Protein AF-A0A7U7D237-F1 (afdb_monomer_lite)

Structure (mmCIF, N/CA/C/O backbone):
data_AF-A0A7U7D237-F1
#
_entry.id   AF-A0A7U7D237-F1
#
loop_
_atom_site.group_PDB
_atom_site.id
_atom_site.type_symbol
_atom_site.label_atom_id
_atom_site.label_alt_id
_atom_site.label_comp_id
_atom_site.label_asym_id
_atom_site.label_entity_id
_atom_site.label_seq_id
_atom_site.pdbx_PDB_ins_code
_atom_site.Cartn_x
_atom_site.Cartn_y
_atom_site.Cartn_z
_atom_site.occupancy
_atom_site.B_iso_or_equiv
_atom_site.auth_seq_id
_atom_site.auth_comp_id
_atom_site.auth_asym_id
_atom_site.auth_atom_id
_atom_site.pdbx_PDB_model_num
ATOM 1 N N . MET A 1 1 ? 10.309 4.553 -1.800 1.00 64.81 1 MET A N 1
ATOM 2 C CA . MET A 1 1 ? 9.531 3.598 -0.971 1.00 64.81 1 MET A CA 1
ATOM 3 C C . MET A 1 1 ? 9.791 2.187 -1.479 1.00 64.81 1 MET A C 1
ATOM 5 O O . MET A 1 1 ? 9.778 2.010 -2.689 1.00 64.81 1 MET A O 1
ATOM 9 N N . ASN A 1 2 ? 10.079 1.208 -0.612 1.00 76.06 2 ASN A N 1
ATOM 10 C CA . ASN A 1 2 ? 10.345 -0.163 -1.064 1.00 76.06 2 ASN A CA 1
ATOM 11 C C . ASN A 1 2 ? 9.020 -0.909 -1.303 1.00 76.06 2 ASN A C 1
ATOM 13 O O . ASN A 1 2 ? 8.352 -1.298 -0.351 1.00 76.06 2 ASN A O 1
ATOM 17 N N . PHE A 1 3 ? 8.640 -1.104 -2.569 1.00 83.25 3 PHE A N 1
ATOM 18 C CA . PHE A 1 3 ? 7.454 -1.888 -2.932 1.00 83.25 3 PHE A CA 1
ATOM 19 C C . PHE A 1 3 ? 7.713 -3.400 -2.924 1.00 83.25 3 PHE A C 1
ATOM 21 O O . PHE A 1 3 ? 6.772 -4.167 -3.092 1.00 83.25 3 PHE A O 1
ATOM 28 N N . LYS A 1 4 ? 8.964 -3.849 -2.756 1.00 85.12 4 LYS A N 1
ATOM 29 C CA . LYS A 1 4 ? 9.328 -5.271 -2.721 1.00 85.12 4 LYS A CA 1
ATOM 30 C C . LYS A 1 4 ? 8.869 -5.932 -1.425 1.00 85.12 4 LYS A C 1
ATOM 32 O O . LYS A 1 4 ? 8.282 -7.004 -1.476 1.00 85.12 4 LYS A O 1
ATOM 37 N N . ASP A 1 5 ? 9.069 -5.248 -0.303 1.00 88.62 5 ASP A N 1
ATOM 38 C CA . ASP A 1 5 ? 8.768 -5.748 1.038 1.00 88.62 5 ASP A CA 1
ATOM 39 C C . ASP A 1 5 ? 7.785 -4.787 1.722 1.00 88.62 5 ASP A C 1
ATOM 41 O O . ASP A 1 5 ? 8.173 -3.803 2.353 1.00 88.62 5 ASP A O 1
ATOM 45 N N . ILE A 1 6 ? 6.486 -5.038 1.534 1.00 92.38 6 ILE A N 1
ATOM 46 C CA . ILE A 1 6 ? 5.413 -4.185 2.061 1.00 92.38 6 ILE A CA 1
ATOM 47 C C . ILE A 1 6 ? 5.102 -4.601 3.499 1.00 92.38 6 ILE A C 1
ATOM 49 O O . ILE A 1 6 ? 4.630 -5.709 3.735 1.00 92.38 6 ILE A O 1
ATOM 53 N N . HIS A 1 7 ? 5.301 -3.687 4.449 1.00 95.88 7 HIS A N 1
ATOM 54 C CA . HIS A 1 7 ? 4.839 -3.844 5.827 1.00 95.88 7 HIS A CA 1
ATOM 55 C C . HIS A 1 7 ? 3.575 -3.001 6.043 1.00 95.88 7 HIS A C 1
ATOM 57 O O . HIS A 1 7 ? 3.647 -1.810 6.344 1.00 95.88 7 HIS A O 1
ATOM 63 N N . ILE A 1 8 ? 2.394 -3.594 5.864 1.00 96.75 8 ILE A N 1
ATOM 64 C CA . ILE A 1 8 ? 1.159 -2.806 5.721 1.00 96.75 8 ILE A CA 1
ATOM 65 C C . ILE A 1 8 ? 0.725 -2.082 7.000 1.00 96.75 8 ILE A C 1
ATOM 67 O O . ILE A 1 8 ? 0.244 -0.953 6.923 1.00 96.75 8 ILE A O 1
ATOM 71 N N . GLY A 1 9 ? 0.943 -2.677 8.177 1.00 97.25 9 GLY A N 1
ATOM 72 C CA . GLY A 1 9 ? 0.557 -2.070 9.452 1.00 97.25 9 GLY A CA 1
ATOM 73 C C . GLY A 1 9 ? 1.256 -0.736 9.715 1.00 97.25 9 GLY A C 1
ATOM 74 O O . GLY A 1 9 ? 0.619 0.245 10.098 1.00 97.25 9 GLY A O 1
ATOM 75 N N . SER A 1 10 ? 2.554 -0.659 9.420 1.00 96.56 10 SER A N 1
ATOM 76 C CA . SER A 1 10 ? 3.346 0.563 9.602 1.00 96.56 10 SER A CA 1
ATOM 77 C C . SER A 1 10 ? 2.920 1.664 8.632 1.00 96.56 10 SER A C 1
ATOM 79 O O . SER A 1 10 ? 2.908 2.838 9.001 1.00 96.56 10 SER A O 1
ATOM 81 N N . MET A 1 11 ? 2.498 1.295 7.419 1.00 96.00 11 MET A N 1
ATOM 82 C CA . MET A 1 11 ? 1.936 2.237 6.453 1.00 96.00 11 MET A CA 1
ATOM 83 C C . MET A 1 11 ? 0.590 2.798 6.899 1.00 96.00 11 MET A C 1
ATOM 85 O O . MET A 1 11 ? 0.371 4.001 6.786 1.00 96.00 11 MET A O 1
ATOM 89 N N . ILE A 1 12 ? -0.289 1.952 7.437 1.00 97.94 12 ILE A N 1
ATOM 90 C CA . ILE A 1 12 ? -1.565 2.398 8.005 1.00 97.94 12 ILE A CA 1
ATOM 91 C C . ILE A 1 12 ? -1.305 3.353 9.169 1.00 97.94 12 ILE A C 1
ATOM 93 O O . ILE A 1 12 ? -1.880 4.436 9.196 1.00 97.94 12 ILE A O 1
ATOM 97 N N . ARG A 1 13 ? -0.394 3.004 10.087 1.00 97.94 13 ARG A N 1
ATOM 98 C CA . ARG A 1 13 ? -0.026 3.872 11.215 1.00 97.94 13 ARG A CA 1
ATOM 99 C C . ARG A 1 13 ? 0.466 5.237 10.739 1.00 97.94 13 ARG A C 1
ATOM 101 O O . ARG A 1 13 ? 0.047 6.259 11.270 1.00 97.94 13 ARG A O 1
ATOM 108 N N . LYS A 1 14 ? 1.327 5.257 9.718 1.00 96.75 14 LYS A N 1
ATOM 109 C CA . LYS A 1 14 ? 1.812 6.499 9.109 1.00 96.75 14 LYS A CA 1
ATOM 110 C C . LYS A 1 14 ? 0.657 7.336 8.550 1.00 96.75 14 LYS A C 1
ATOM 112 O O . LYS A 1 14 ? 0.564 8.513 8.876 1.00 96.75 14 LYS A O 1
ATOM 117 N N . ALA A 1 15 ? -0.252 6.721 7.794 1.00 96.88 15 ALA A N 1
ATOM 118 C CA . ALA A 1 15 ? -1.416 7.408 7.242 1.00 96.88 15 ALA A CA 1
ATOM 119 C C . ALA A 1 15 ? -2.366 7.938 8.333 1.00 96.88 15 ALA A C 1
ATOM 121 O O . ALA A 1 15 ? -2.883 9.041 8.196 1.00 96.88 15 ALA A O 1
ATOM 122 N N . VAL A 1 16 ? -2.568 7.204 9.431 1.00 97.81 16 VAL A N 1
ATOM 123 C CA . VAL A 1 16 ? -3.352 7.669 10.592 1.00 97.81 16 VAL A CA 1
ATOM 124 C C . VAL A 1 16 ? -2.744 8.932 11.202 1.00 97.81 16 VAL A C 1
ATOM 126 O O . VAL A 1 16 ? -3.472 9.892 11.451 1.00 97.81 16 VAL A O 1
ATOM 129 N N . ILE A 1 17 ? -1.422 8.941 11.405 1.00 97.25 17 ILE A N 1
ATOM 130 C CA . ILE A 1 17 ? -0.690 10.088 11.960 1.00 97.25 17 ILE A CA 1
ATOM 131 C C . ILE A 1 17 ? -0.778 11.290 11.012 1.00 97.25 17 ILE A C 1
ATOM 133 O O . ILE A 1 17 ? -1.114 12.385 11.446 1.00 97.25 17 ILE A O 1
ATOM 137 N N . GLU A 1 18 ? -0.527 11.094 9.716 1.00 95.69 18 GLU A N 1
ATOM 138 C CA . GLU A 1 18 ? -0.541 12.176 8.718 1.00 95.69 18 GLU A CA 1
ATOM 139 C C . GLU A 1 18 ? -1.936 12.790 8.522 1.00 95.69 18 GLU A C 1
ATOM 141 O O . GLU A 1 18 ? -2.050 13.989 8.276 1.00 95.69 18 GLU A O 1
ATOM 146 N N . ASN A 1 19 ? -2.997 11.993 8.680 1.00 93.44 19 ASN A N 1
ATOM 147 C CA . ASN A 1 19 ? -4.384 12.460 8.605 1.00 93.44 19 ASN A CA 1
ATOM 148 C C . ASN A 1 19 ? -4.956 12.913 9.963 1.00 93.44 19 ASN A C 1
ATOM 150 O O . ASN A 1 19 ? -6.126 13.284 10.026 1.00 93.44 19 ASN A O 1
ATOM 154 N N . ASN A 1 20 ? -4.161 12.885 11.042 1.00 95.06 20 ASN A N 1
ATOM 155 C CA . ASN A 1 20 ? -4.578 13.221 12.410 1.00 95.06 20 ASN A CA 1
ATOM 156 C C . ASN A 1 20 ? -5.883 12.519 12.842 1.00 95.06 20 ASN A C 1
ATOM 158 O O . ASN A 1 20 ? -6.776 13.134 13.429 1.00 95.06 20 ASN A O 1
ATOM 162 N N . VAL A 1 21 ? -6.022 11.226 12.530 1.00 96.25 21 VAL A N 1
ATOM 163 C CA . VAL A 1 21 ? -7.231 10.465 12.878 1.00 96.25 21 VAL A CA 1
ATOM 164 C C . VAL A 1 21 ? -7.137 9.976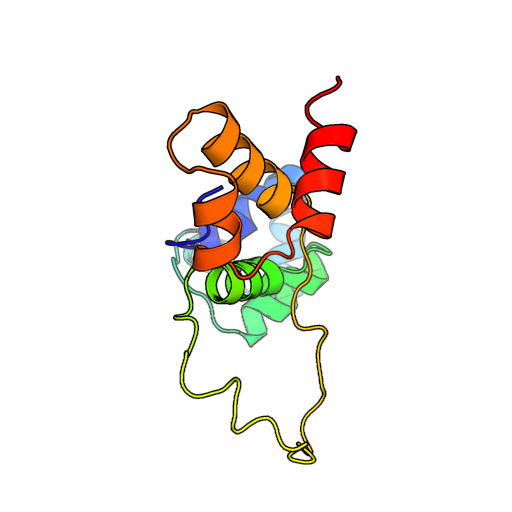 14.319 1.00 96.25 21 VAL A C 1
ATOM 166 O O . VAL A 1 21 ? -6.244 9.208 14.666 1.00 96.25 21 VAL A O 1
ATOM 169 N N . GLU A 1 22 ? -8.087 10.386 15.157 1.00 96.62 22 GLU A N 1
ATOM 170 C CA . GLU A 1 22 ? -8.116 9.981 16.563 1.00 96.62 22 GLU A CA 1
ATOM 171 C C . GLU A 1 22 ? -8.317 8.468 16.742 1.00 96.62 22 GLU A C 1
ATOM 173 O O . GLU A 1 22 ? -9.199 7.857 16.128 1.00 96.62 22 GLU A O 1
ATOM 178 N N . THR A 1 23 ? -7.566 7.872 17.673 1.00 95.31 23 THR A N 1
ATOM 179 C CA . THR A 1 23 ? -7.685 6.450 18.033 1.00 95.31 23 THR A CA 1
ATOM 180 C C . THR A 1 23 ? -9.104 6.079 18.468 1.00 95.31 23 THR A C 1
ATOM 182 O O . THR A 1 23 ? -9.597 5.013 18.110 1.00 95.31 23 THR A O 1
ATOM 185 N N . SER A 1 24 ? -9.808 6.974 19.167 1.00 96.50 24 SER A N 1
ATOM 186 C CA . SER A 1 24 ? -11.214 6.805 19.567 1.00 96.50 24 SER A CA 1
ATOM 187 C C . SER A 1 24 ? -12.131 6.562 18.357 1.00 96.50 24 SER A C 1
ATOM 189 O O . SER A 1 24 ? -12.916 5.611 18.340 1.00 96.50 24 SER A O 1
ATOM 191 N N . ARG A 1 25 ? -11.992 7.374 17.301 1.00 96.88 25 ARG A N 1
ATOM 192 C CA . ARG A 1 25 ? -12.734 7.247 16.039 1.00 96.88 25 ARG A CA 1
ATOM 193 C C . ARG A 1 25 ? -12.424 5.927 15.346 1.00 96.88 25 ARG A C 1
ATOM 195 O O . ARG A 1 25 ? -13.341 5.282 14.838 1.00 96.88 25 ARG A O 1
ATOM 202 N N . ILE A 1 26 ? -11.156 5.524 15.336 1.00 97.81 26 ILE A N 1
ATOM 203 C CA . ILE A 1 26 ? -10.713 4.255 14.749 1.00 97.81 26 ILE A CA 1
ATOM 204 C C . ILE A 1 26 ? -11.357 3.082 15.495 1.00 97.81 26 ILE A C 1
ATOM 206 O O . ILE A 1 26 ? -12.027 2.259 14.871 1.00 97.81 26 ILE A O 1
ATOM 210 N N . CYS A 1 27 ? -11.222 3.035 16.821 1.00 97.56 27 CYS A N 1
ATOM 211 C CA . CYS A 1 27 ? -11.815 1.999 17.665 1.00 97.56 27 CYS A CA 1
ATOM 212 C C . CYS A 1 27 ? -13.333 1.902 17.460 1.00 97.56 27 CYS A C 1
ATOM 214 O O . CYS A 1 27 ? -13.860 0.803 17.293 1.00 97.56 27 CYS A O 1
ATOM 216 N N . ASN A 1 28 ? -14.028 3.040 17.364 1.00 97.31 28 ASN A N 1
ATOM 217 C CA . ASN A 1 28 ? -15.467 3.083 17.093 1.00 97.31 28 ASN A CA 1
ATOM 218 C C . ASN A 1 28 ? -15.826 2.541 15.698 1.00 97.31 28 ASN A C 1
ATOM 220 O O . ASN A 1 28 ? -16.803 1.809 15.553 1.00 97.31 28 ASN A O 1
ATOM 224 N N . TYR A 1 29 ? -15.040 2.867 14.667 1.00 97.25 29 TYR A N 1
ATOM 225 C CA . TYR A 1 29 ? -15.272 2.402 13.294 1.00 97.25 29 TYR A CA 1
ATOM 226 C C . TYR A 1 29 ? -15.014 0.897 13.124 1.00 97.25 29 TYR A C 1
ATOM 228 O O . TYR A 1 29 ? -15.735 0.199 12.401 1.00 97.25 29 TYR A O 1
ATOM 236 N N . PHE A 1 30 ? -13.976 0.386 13.785 1.00 96.56 30 PHE A N 1
ATOM 237 C CA . PHE A 1 30 ? -13.606 -1.026 13.734 1.00 96.56 30 PHE A CA 1
ATOM 238 C C . PHE A 1 30 ? -14.327 -1.886 14.773 1.00 96.56 30 PHE A C 1
ATOM 240 O O . PHE A 1 30 ? -14.323 -3.104 14.612 1.00 96.56 30 PHE A O 1
ATOM 247 N N . GLN A 1 31 ? -14.984 -1.270 15.762 1.00 96.62 31 GLN A N 1
ATOM 248 C CA . GLN A 1 31 ? -15.587 -1.938 16.919 1.00 96.62 31 GLN A CA 1
ATOM 249 C C . GLN A 1 31 ? -14.566 -2.809 17.662 1.00 96.62 31 GLN A C 1
ATOM 251 O O . GLN A 1 31 ? -14.815 -3.973 17.964 1.00 96.62 31 GLN A O 1
ATOM 256 N N . CYS A 1 32 ? -13.391 -2.238 17.919 1.00 95.94 32 CYS A N 1
ATOM 257 C CA . CYS A 1 32 ? -12.277 -2.931 18.553 1.00 95.94 32 CYS A CA 1
ATOM 258 C C . CYS A 1 32 ? -11.572 -2.042 19.581 1.00 95.94 32 CYS A C 1
ATOM 260 O O . CYS A 1 32 ? -11.847 -0.849 19.712 1.00 95.94 32 CYS A O 1
ATOM 262 N N . THR A 1 33 ? -10.650 -2.639 20.323 1.00 97.56 33 THR A N 1
ATOM 263 C CA . THR A 1 33 ? -9.838 -1.967 21.337 1.00 97.56 33 THR A CA 1
ATOM 264 C C . THR A 1 33 ? -8.600 -1.310 20.734 1.00 97.56 33 THR A C 1
ATOM 266 O O . THR A 1 33 ? -8.080 -1.735 19.702 1.00 97.56 33 THR A O 1
ATOM 269 N N . GLU A 1 34 ? -8.051 -0.321 21.438 1.00 96.50 34 GLU A N 1
ATOM 270 C CA . GLU A 1 34 ? -6.780 0.311 21.067 1.00 96.50 34 GLU A CA 1
ATOM 271 C C . GLU A 1 34 ? -5.634 -0.708 20.981 1.00 96.50 34 GLU A C 1
ATOM 273 O O . GLU A 1 34 ? -4.821 -0.660 20.064 1.00 96.50 34 GLU A O 1
ATOM 278 N N . LYS A 1 35 ? -5.619 -1.715 21.865 1.00 97.56 35 LYS A N 1
ATOM 279 C CA . LYS A 1 35 ? -4.625 -2.800 21.815 1.00 97.56 35 LYS A CA 1
ATOM 280 C C . LYS A 1 35 ? -4.707 -3.612 20.523 1.00 97.56 35 LYS A C 1
ATOM 282 O O . LYS A 1 35 ? -3.684 -4.086 20.036 1.00 97.56 35 LYS A O 1
ATOM 287 N N . GLU A 1 36 ? -5.904 -3.823 19.984 1.00 97.00 36 GLU A N 1
ATOM 288 C CA . GLU A 1 36 ? -6.083 -4.526 18.710 1.00 97.00 36 GLU A CA 1
ATOM 289 C C . GLU A 1 36 ? -5.632 -3.665 17.532 1.00 97.00 36 GLU A C 1
ATOM 291 O O . GLU A 1 36 ? -4.995 -4.186 16.620 1.00 97.00 36 GLU A O 1
ATOM 296 N N . ILE A 1 37 ? -5.869 -2.354 17.587 1.00 97.62 37 ILE A N 1
ATOM 297 C CA . ILE A 1 37 ? -5.343 -1.403 16.603 1.00 97.62 37 ILE A CA 1
ATOM 298 C C . ILE A 1 37 ? -3.810 -1.380 16.615 1.00 97.62 37 ILE A C 1
ATOM 300 O O . ILE A 1 37 ? -3.189 -1.504 15.560 1.00 97.62 37 ILE A O 1
ATOM 304 N N . GLU A 1 38 ? -3.181 -1.333 17.789 1.00 97.44 38 GLU A N 1
ATOM 305 C CA . GLU A 1 38 ? -1.718 -1.406 17.901 1.00 97.44 38 GLU A CA 1
ATOM 306 C C . GLU A 1 38 ? -1.160 -2.717 17.325 1.00 97.44 38 GLU A C 1
ATOM 308 O O . GLU A 1 38 ? -0.162 -2.715 16.601 1.00 97.44 38 GLU A O 1
ATOM 313 N N . LYS A 1 39 ? -1.845 -3.849 17.541 1.00 97.50 39 LYS A N 1
ATOM 314 C CA . LYS A 1 39 ? -1.479 -5.117 16.884 1.00 97.50 39 LYS A CA 1
ATOM 315 C C . LYS A 1 39 ? -1.565 -5.026 15.361 1.00 97.50 39 LYS A C 1
ATOM 317 O O . LYS A 1 39 ? -0.699 -5.577 14.683 1.00 97.50 39 LYS A O 1
ATOM 322 N N . MET A 1 40 ? -2.572 -4.341 14.814 1.00 97.25 40 MET A N 1
ATOM 323 C CA . MET A 1 40 ? -2.672 -4.124 13.367 1.00 97.25 40 MET A CA 1
ATOM 324 C C . MET A 1 40 ? -1.486 -3.305 12.851 1.00 97.25 40 MET A C 1
ATOM 326 O O . MET A 1 40 ? -0.910 -3.665 11.827 1.00 97.25 40 MET A O 1
ATOM 330 N N . TYR A 1 41 ? -1.064 -2.260 13.567 1.00 97.88 41 TYR A N 1
ATOM 331 C CA . TYR A 1 41 ? 0.084 -1.437 13.170 1.00 97.88 41 TYR A CA 1
ATOM 332 C C . TYR A 1 41 ? 1.412 -2.197 13.157 1.00 97.88 41 TYR A C 1
ATOM 334 O O . TYR A 1 41 ? 2.267 -1.936 12.308 1.00 97.88 41 TYR A O 1
ATOM 342 N N . LEU A 1 42 ? 1.581 -3.155 14.065 1.00 97.44 42 LEU A N 1
ATOM 343 C CA . LEU A 1 42 ? 2.776 -3.997 14.137 1.00 97.44 42 LEU A CA 1
ATOM 344 C C . LEU A 1 42 ? 2.758 -5.162 13.139 1.00 97.44 42 LEU A C 1
ATOM 346 O O . LEU A 1 42 ? 3.775 -5.826 12.962 1.00 97.44 42 LEU A O 1
ATOM 350 N N . SER A 1 43 ? 1.628 -5.425 12.482 1.00 96.75 43 SER A N 1
ATOM 351 C CA . SER A 1 43 ? 1.508 -6.558 11.572 1.00 96.75 43 SER A CA 1
ATOM 352 C C . SER A 1 43 ? 2.056 -6.243 10.177 1.00 96.75 43 SER A C 1
ATOM 354 O O . SER A 1 43 ? 1.685 -5.249 9.545 1.00 96.75 43 SER A O 1
ATOM 356 N N . GLY A 1 44 ? 2.897 -7.138 9.650 1.00 95.44 44 GLY A N 1
ATOM 357 C CA . GLY A 1 44 ? 3.419 -7.034 8.282 1.00 95.44 44 GLY A CA 1
ATOM 358 C C . GLY A 1 44 ? 2.347 -7.239 7.206 1.00 95.44 44 GLY A C 1
ATOM 359 O O . GLY A 1 44 ? 2.439 -6.661 6.126 1.00 95.44 44 GLY A O 1
ATOM 360 N N . SER A 1 45 ? 1.294 -7.997 7.523 1.00 95.25 45 SER A N 1
ATOM 361 C CA . SER A 1 45 ? 0.125 -8.223 6.664 1.00 95.25 45 SER A CA 1
ATOM 362 C C . SER A 1 45 ? -1.167 -8.133 7.477 1.00 95.25 45 SER A C 1
ATOM 364 O O . SER A 1 45 ? -1.165 -8.333 8.689 1.00 95.25 45 SER A O 1
ATOM 366 N N . ILE A 1 46 ? -2.280 -7.798 6.835 1.00 95.88 46 ILE A N 1
ATOM 367 C CA . ILE A 1 46 ? -3.586 -7.663 7.488 1.00 95.88 46 ILE A CA 1
ATOM 368 C C . ILE A 1 46 ? -4.632 -8.323 6.591 1.00 95.88 46 ILE A C 1
ATOM 370 O O . ILE A 1 46 ? -4.475 -8.342 5.369 1.00 95.88 46 ILE A O 1
ATOM 374 N N . ASP A 1 47 ? -5.693 -8.853 7.203 1.00 96.69 47 ASP A N 1
ATOM 375 C CA . ASP A 1 47 ? -6.850 -9.371 6.479 1.00 96.69 47 ASP A CA 1
ATOM 376 C C . ASP A 1 47 ? -7.394 -8.349 5.465 1.00 96.69 47 ASP A C 1
ATOM 378 O O . ASP A 1 47 ? -7.479 -7.146 5.724 1.00 96.69 47 ASP A O 1
ATOM 382 N N . ILE A 1 48 ? -7.785 -8.835 4.289 1.00 96.88 48 ILE A N 1
ATOM 383 C CA . ILE A 1 48 ? -8.123 -7.967 3.164 1.00 96.88 48 ILE A CA 1
ATOM 384 C C . ILE A 1 48 ? -9.390 -7.134 3.409 1.00 96.88 48 ILE A C 1
ATOM 386 O O . ILE A 1 48 ? -9.486 -6.006 2.919 1.00 96.88 48 ILE A O 1
ATOM 390 N N . GLN A 1 49 ? -10.344 -7.642 4.197 1.00 97.50 49 GLN A N 1
ATOM 391 C CA . GLN A 1 49 ? -11.555 -6.902 4.560 1.00 97.50 49 GLN A CA 1
ATOM 392 C C . GLN A 1 49 ? -11.231 -5.788 5.556 1.00 97.50 49 GLN A C 1
ATOM 394 O O . GLN A 1 49 ? -11.760 -4.678 5.448 1.00 97.50 49 GLN A O 1
ATOM 399 N N . ILE A 1 50 ? -10.313 -6.051 6.487 1.00 97.50 50 ILE A N 1
ATOM 400 C CA . ILE A 1 50 ? -9.796 -5.038 7.415 1.00 97.50 50 ILE A CA 1
ATOM 401 C C . ILE A 1 50 ? -9.012 -3.968 6.640 1.00 97.50 50 ILE A C 1
ATOM 403 O O . ILE A 1 50 ? -9.222 -2.776 6.861 1.00 97.50 50 ILE A O 1
ATOM 407 N N . LEU A 1 51 ? -8.176 -4.357 5.674 1.00 98.00 51 LEU A N 1
ATOM 408 C CA . LEU A 1 51 ? -7.444 -3.409 4.830 1.00 98.00 51 LEU A CA 1
ATOM 409 C C . LEU A 1 51 ? -8.380 -2.535 3.980 1.00 98.00 51 LEU A C 1
ATOM 411 O O . LEU A 1 51 ? -8.141 -1.336 3.818 1.00 98.00 51 LEU A O 1
ATOM 415 N N . LEU A 1 52 ? -9.476 -3.104 3.470 1.00 98.06 52 LEU A N 1
ATOM 416 C CA . LEU A 1 52 ? -10.505 -2.346 2.756 1.00 98.06 52 LEU A CA 1
ATOM 417 C C . LEU A 1 52 ? -11.176 -1.312 3.668 1.00 98.06 52 LEU A C 1
ATOM 419 O O . LEU A 1 52 ? -11.402 -0.177 3.249 1.00 98.06 52 LEU A O 1
ATOM 423 N N . LYS A 1 53 ? -11.476 -1.683 4.917 1.00 97.88 53 LYS A N 1
ATOM 424 C CA . LYS A 1 53 ? -11.992 -0.755 5.933 1.00 97.88 53 LYS A CA 1
ATOM 425 C C . LYS A 1 53 ? -11.006 0.379 6.216 1.00 97.88 53 LYS A C 1
ATOM 427 O O . LYS A 1 53 ? -11.419 1.535 6.211 1.00 97.88 53 LYS A O 1
ATOM 432 N N . TRP A 1 54 ? -9.719 0.073 6.378 1.00 98.12 54 TRP A N 1
ATOM 433 C CA . TRP A 1 54 ? -8.676 1.093 6.534 1.00 98.12 54 TRP A CA 1
ATOM 434 C C . TRP A 1 54 ? -8.600 2.030 5.336 1.00 98.12 54 TRP A C 1
ATOM 436 O O . TRP A 1 54 ? -8.532 3.242 5.514 1.00 98.12 54 TRP A O 1
ATOM 446 N N . SER A 1 55 ? -8.691 1.477 4.127 1.00 97.69 55 SER A N 1
ATOM 447 C CA . SER A 1 55 ? -8.669 2.266 2.894 1.00 97.69 55 SER A CA 1
ATOM 448 C C . SER A 1 55 ? -9.832 3.256 2.825 1.00 97.69 55 SER A C 1
ATOM 450 O O . SER A 1 55 ? -9.659 4.389 2.393 1.00 97.69 55 SER A O 1
ATOM 452 N N . LYS A 1 56 ? -11.020 2.845 3.287 1.00 96.81 56 LYS A N 1
ATOM 453 C CA . LYS A 1 56 ? -12.202 3.716 3.367 1.00 96.81 56 LYS A CA 1
ATOM 454 C C . LYS A 1 56 ? -12.070 4.775 4.458 1.00 96.81 56 LYS A C 1
ATOM 456 O O . LYS A 1 56 ? -12.430 5.917 4.216 1.00 96.81 56 LYS A O 1
ATOM 461 N N . LEU A 1 57 ? -11.585 4.401 5.643 1.00 97.06 57 LEU A N 1
ATOM 462 C CA . LEU A 1 57 ? -11.460 5.319 6.778 1.00 97.06 57 LEU A CA 1
ATOM 463 C C . LEU A 1 57 ? -10.429 6.425 6.523 1.00 97.06 57 LEU A C 1
ATOM 465 O O . LEU A 1 57 ? -10.635 7.553 6.956 1.00 97.06 57 LEU A O 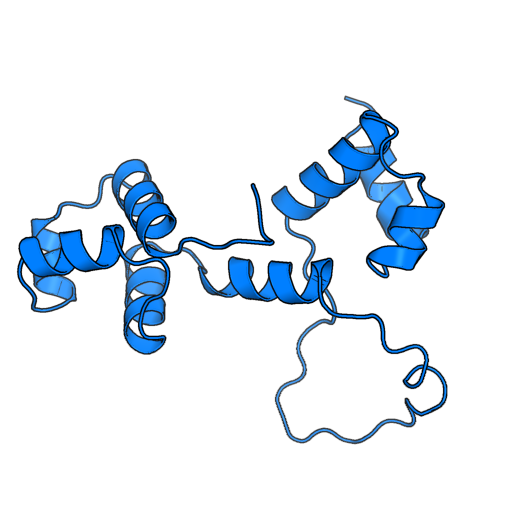1
ATOM 469 N N . LEU A 1 58 ? -9.328 6.077 5.855 1.00 96.88 58 LEU A N 1
ATOM 470 C CA . LEU A 1 58 ? -8.194 6.967 5.594 1.00 96.88 58 LEU A CA 1
ATOM 471 C C . LEU A 1 58 ? -8.214 7.571 4.187 1.00 96.88 58 LEU A C 1
ATOM 473 O O . LEU A 1 58 ? -7.260 8.240 3.810 1.00 96.88 58 LEU A O 1
ATOM 477 N N . GLU A 1 59 ? -9.253 7.277 3.398 1.00 95.00 59 GLU A N 1
ATOM 478 C CA . GLU A 1 59 ? -9.399 7.724 2.005 1.00 95.00 59 GLU A CA 1
ATOM 479 C C . GLU A 1 59 ? -8.150 7.448 1.139 1.00 95.00 59 GLU A C 1
ATOM 481 O O . GLU A 1 59 ? -7.843 8.164 0.186 1.00 95.00 59 GLU A O 1
ATOM 486 N N . TYR A 1 60 ? -7.433 6.364 1.455 1.00 94.69 60 TYR A N 1
ATOM 487 C CA . TYR A 1 60 ? -6.186 5.969 0.807 1.00 94.69 60 TYR A CA 1
ATOM 488 C C . TYR A 1 60 ? -6.282 4.542 0.267 1.00 94.69 60 TYR A C 1
ATOM 490 O O . TYR A 1 60 ? -6.583 3.595 0.990 1.00 94.69 60 TYR A O 1
ATOM 498 N N . ASP A 1 61 ? -5.983 4.360 -1.017 1.00 93.56 61 ASP A N 1
ATOM 499 C CA . ASP A 1 61 ? -6.041 3.057 -1.681 1.00 93.56 61 ASP A CA 1
ATOM 500 C C . ASP A 1 61 ? -4.776 2.223 -1.404 1.00 93.56 61 ASP A C 1
ATOM 502 O O . ASP A 1 61 ? -3.831 2.189 -2.199 1.00 93.56 61 ASP A O 1
ATOM 506 N N . PHE A 1 62 ? -4.763 1.510 -0.273 1.00 95.25 62 PHE A N 1
ATOM 507 C CA . PHE A 1 62 ? -3.646 0.644 0.120 1.00 95.25 62 PHE A CA 1
ATOM 508 C C . PHE A 1 62 ? -3.411 -0.535 -0.844 1.00 95.25 62 PHE A C 1
ATOM 510 O O . PHE A 1 62 ? -2.313 -1.096 -0.881 1.00 95.25 62 PHE A O 1
ATOM 517 N N . PHE A 1 63 ? -4.389 -0.904 -1.676 1.00 93.88 63 PHE A N 1
ATOM 518 C CA . PHE A 1 63 ? -4.239 -1.987 -2.657 1.00 93.88 63 PHE A CA 1
ATOM 519 C C . PHE A 1 63 ? -3.279 -1.621 -3.789 1.00 93.88 63 PHE A C 1
ATOM 521 O O . PHE A 1 63 ? -2.694 -2.503 -4.434 1.00 9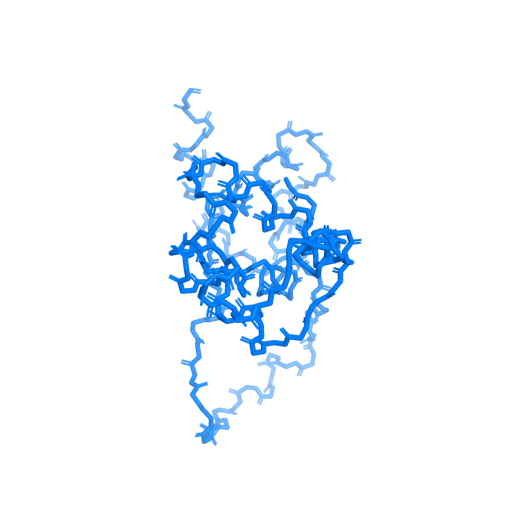3.88 63 PHE A O 1
ATOM 528 N N . ARG A 1 64 ? -3.050 -0.322 -4.013 1.00 90.38 64 ARG A N 1
ATOM 529 C CA . ARG A 1 64 ? -2.068 0.150 -4.995 1.00 90.38 64 ARG A CA 1
ATOM 530 C C . ARG A 1 64 ? -0.663 -0.288 -4.664 1.00 90.38 64 ARG A C 1
ATOM 532 O O . ARG A 1 64 ? 0.076 -0.584 -5.590 1.00 90.38 64 ARG A O 1
ATOM 539 N N . LEU A 1 65 ? -0.316 -0.406 -3.389 1.00 91.19 65 LEU A N 1
ATOM 540 C CA . LEU A 1 65 ? 1.007 -0.854 -2.957 1.00 91.19 65 LEU A CA 1
ATOM 541 C C . LEU A 1 65 ? 1.309 -2.250 -3.507 1.00 91.19 65 LEU A C 1
ATOM 543 O O . LEU A 1 65 ? 2.323 -2.464 -4.167 1.00 91.19 65 LEU A O 1
ATOM 547 N N . TYR A 1 66 ? 0.364 -3.170 -3.324 1.00 91.69 66 TYR A N 1
ATOM 548 C CA . TYR A 1 66 ? 0.455 -4.533 -3.840 1.00 91.69 66 TYR A CA 1
ATOM 549 C C . TYR A 1 66 ? 0.368 -4.575 -5.367 1.00 91.69 66 TYR A C 1
ATOM 551 O O . TYR A 1 66 ? 1.078 -5.344 -6.011 1.00 91.69 66 TYR A O 1
ATOM 559 N N . SER A 1 67 ? -0.449 -3.708 -5.968 1.00 88.00 67 SER A N 1
ATOM 560 C CA . SER A 1 67 ? -0.512 -3.587 -7.428 1.00 88.00 67 SER A CA 1
ATOM 561 C C . SER A 1 67 ? 0.831 -3.130 -8.011 1.00 88.00 67 SER A C 1
ATOM 563 O O . SER A 1 67 ? 1.274 -3.683 -9.016 1.00 88.00 67 SER A O 1
ATOM 565 N N . GLN A 1 68 ? 1.514 -2.175 -7.368 1.00 84.94 68 GLN A N 1
ATOM 566 C CA . GLN A 1 68 ? 2.850 -1.734 -7.775 1.00 84.94 68 GLN A CA 1
ATOM 567 C C . GLN A 1 68 ? 3.899 -2.820 -7.567 1.00 84.94 68 GLN A C 1
ATOM 569 O O . GLN A 1 68 ? 4.738 -3.006 -8.443 1.00 84.94 68 GLN A O 1
ATOM 574 N N . HIS A 1 69 ? 3.825 -3.581 -6.471 1.00 87.69 69 HIS A N 1
ATOM 575 C CA . HIS A 1 69 ? 4.684 -4.749 -6.285 1.00 87.69 69 HIS A CA 1
ATOM 576 C C . HIS A 1 69 ? 4.566 -5.712 -7.473 1.00 87.69 69 HIS A C 1
ATOM 578 O O . HIS A 1 69 ? 5.571 -6.104 -8.064 1.00 87.69 69 HIS A O 1
ATOM 584 N N . ILE A 1 70 ? 3.337 -6.051 -7.873 1.00 85.94 70 ILE A N 1
ATOM 585 C CA . ILE A 1 70 ? 3.093 -6.936 -9.017 1.00 85.94 70 ILE A CA 1
ATOM 586 C C . ILE A 1 70 ? 3.663 -6.321 -10.301 1.00 85.94 70 ILE A C 1
ATOM 588 O O . ILE A 1 70 ? 4.350 -7.009 -11.047 1.00 85.94 70 ILE A O 1
ATOM 592 N N . ILE A 1 71 ? 3.425 -5.033 -10.560 1.00 81.38 71 ILE A N 1
ATOM 593 C CA . ILE A 1 71 ? 3.924 -4.363 -11.773 1.00 81.38 71 ILE A CA 1
ATOM 594 C C . ILE A 1 71 ? 5.460 -4.362 -11.832 1.00 81.38 71 ILE A C 1
ATOM 596 O O . ILE A 1 71 ? 6.023 -4.579 -12.903 1.00 81.38 71 ILE A O 1
ATOM 600 N N . LEU A 1 72 ? 6.134 -4.112 -10.708 1.00 81.62 72 LEU A N 1
ATOM 601 C CA . LEU A 1 72 ? 7.587 -3.935 -10.659 1.00 81.62 72 LEU A CA 1
ATOM 602 C C . LEU A 1 72 ? 8.365 -5.251 -10.556 1.00 81.62 72 LEU A C 1
ATOM 604 O O . LEU A 1 72 ? 9.492 -5.325 -11.048 1.00 81.62 72 LEU A O 1
ATOM 608 N N . TYR A 1 73 ? 7.796 -6.271 -9.909 1.00 84.88 73 TYR A N 1
ATOM 609 C CA . TYR A 1 73 ? 8.528 -7.489 -9.548 1.00 84.88 73 TYR A CA 1
ATOM 610 C C . TYR A 1 73 ? 7.951 -8.778 -10.143 1.00 84.88 73 TYR A C 1
ATOM 612 O O . TYR A 1 73 ? 8.608 -9.817 -10.047 1.00 84.88 73 TYR A O 1
ATOM 620 N N . ALA A 1 74 ? 6.775 -8.760 -10.785 1.00 81.75 74 ALA A N 1
ATOM 621 C CA . ALA A 1 74 ? 6.278 -9.953 -11.468 1.00 81.75 74 ALA A CA 1
ATOM 622 C C . ALA A 1 74 ? 7.123 -10.267 -12.719 1.00 81.75 74 ALA A C 1
ATOM 624 O O . ALA A 1 74 ? 7.465 -9.367 -13.491 1.00 81.75 74 ALA A O 1
ATOM 625 N N . PRO A 1 75 ? 7.436 -11.548 -12.980 1.00 76.75 75 PRO A N 1
ATOM 626 C CA . PRO A 1 75 ? 8.231 -11.926 -14.137 1.00 76.75 75 PRO A CA 1
ATOM 627 C C . PRO A 1 75 ? 7.475 -11.632 -15.437 1.00 76.75 75 PRO A C 1
ATOM 629 O O . PRO A 1 75 ? 6.358 -12.109 -15.659 1.00 76.75 75 PRO A O 1
ATOM 632 N N . LEU A 1 76 ? 8.118 -10.904 -16.350 1.00 64.25 76 LEU A N 1
ATOM 633 C CA . LEU A 1 76 ? 7.613 -10.704 -17.705 1.00 64.25 76 LEU A CA 1
ATOM 634 C C . LEU A 1 76 ? 7.623 -12.045 -18.446 1.00 64.25 76 LEU A C 1
ATOM 636 O O . LEU A 1 76 ? 8.656 -12.518 -18.923 1.00 64.25 76 LEU A O 1
ATOM 640 N N . SER A 1 77 ? 6.466 -12.699 -18.540 1.00 57.03 77 SER A N 1
ATOM 641 C CA . SER A 1 77 ? 6.354 -13.967 -19.258 1.00 57.03 77 SER A CA 1
ATOM 642 C C . SER A 1 77 ? 6.588 -13.738 -20.760 1.00 57.03 77 SER A C 1
ATOM 644 O O . SER A 1 77 ? 5.661 -13.374 -21.489 1.00 57.03 77 SER A O 1
ATOM 646 N N . ARG A 1 78 ? 7.812 -13.995 -21.250 1.00 51.19 78 ARG A N 1
ATOM 647 C CA . ARG A 1 78 ? 8.159 -13.977 -22.691 1.00 51.19 78 ARG A CA 1
ATOM 648 C C . ARG A 1 78 ? 7.242 -14.875 -23.539 1.00 51.19 78 ARG A C 1
ATOM 650 O O . ARG A 1 78 ? 7.012 -14.576 -24.704 1.00 51.19 78 ARG A O 1
ATOM 657 N N . LYS A 1 79 ? 6.646 -15.918 -22.942 1.00 49.78 79 LYS A N 1
ATOM 658 C CA . LYS A 1 79 ? 5.690 -16.833 -23.597 1.00 49.78 79 LYS A CA 1
ATOM 659 C C . LYS A 1 79 ? 4.338 -16.201 -23.982 1.00 49.78 79 LYS A C 1
ATOM 661 O O . LYS A 1 79 ? 3.661 -16.728 -24.851 1.00 49.78 79 LYS A O 1
ATOM 666 N N . ASN A 1 80 ? 3.957 -15.048 -23.422 1.00 47.06 80 ASN A N 1
ATOM 667 C CA . ASN A 1 80 ? 2.599 -14.494 -23.572 1.00 47.06 80 ASN A CA 1
ATOM 668 C C . ASN A 1 80 ? 2.482 -13.331 -24.573 1.00 47.06 80 ASN A C 1
ATOM 670 O O . ASN A 1 80 ? 1.502 -12.581 -24.536 1.00 47.06 80 ASN A O 1
ATOM 674 N N . ILE A 1 81 ? 3.480 -13.100 -25.429 1.00 50.53 81 ILE A N 1
ATOM 675 C CA . ILE A 1 81 ? 3.367 -12.086 -26.493 1.00 50.53 81 ILE A CA 1
ATOM 676 C C . ILE A 1 81 ? 2.750 -12.706 -27.754 1.00 50.53 81 ILE A C 1
ATOM 678 O O . ILE A 1 81 ? 1.875 -12.086 -28.353 1.00 50.53 81 ILE A O 1
ATOM 682 N N . SER A 1 82 ? 3.105 -13.949 -28.093 1.00 47.78 82 SER A N 1
ATOM 683 C CA . SER A 1 82 ? 2.569 -14.677 -29.254 1.00 47.78 82 SER A CA 1
ATOM 684 C C . SER A 1 82 ? 1.203 -15.337 -29.006 1.00 47.78 82 SER A C 1
ATOM 686 O O . SER A 1 82 ? 0.427 -15.490 -29.945 1.00 47.78 82 SER A O 1
ATOM 688 N N . GLU A 1 83 ? 0.850 -15.659 -27.755 1.00 49.03 83 GLU A N 1
ATOM 689 C CA . GLU A 1 83 ? -0.440 -16.289 -27.400 1.00 49.03 83 GLU A CA 1
ATOM 690 C C . GLU A 1 83 ? -1.554 -15.296 -27.020 1.00 49.03 83 GLU A C 1
ATOM 692 O O . GLU A 1 83 ? -2.674 -15.696 -26.708 1.00 49.03 83 GLU A O 1
ATOM 697 N N . LYS A 1 84 ? -1.309 -13.980 -27.114 1.00 50.75 84 LYS A N 1
ATOM 698 C CA . LYS A 1 84 ? -2.310 -12.914 -26.887 1.00 50.75 84 LYS A CA 1
ATOM 699 C C . LYS A 1 84 ? -3.346 -12.795 -28.014 1.00 50.75 84 LYS A C 1
ATOM 701 O O . LYS A 1 84 ? -3.846 -11.708 -28.307 1.00 50.75 84 LYS A O 1
ATOM 706 N N . ARG A 1 85 ? -3.745 -13.915 -28.620 1.00 49.97 85 ARG A N 1
ATOM 707 C CA . ARG A 1 85 ? -5.070 -13.986 -29.236 1.00 49.97 85 ARG A CA 1
ATOM 708 C C . ARG A 1 85 ? -6.063 -13.687 -28.122 1.00 49.97 85 ARG A C 1
ATOM 710 O O . ARG A 1 85 ? -6.062 -14.371 -27.108 1.00 49.97 85 ARG A O 1
ATOM 717 N N . LYS A 1 86 ? -6.824 -12.606 -28.304 1.00 55.06 86 LYS A N 1
ATOM 718 C CA . LYS A 1 86 ? -7.927 -12.111 -27.471 1.00 55.06 86 LYS A CA 1
ATOM 719 C C . LYS A 1 86 ? -8.710 -13.259 -26.808 1.00 55.06 86 LYS A C 1
ATOM 721 O O . LYS A 1 86 ? -9.747 -13.669 -27.318 1.00 55.06 86 LYS A O 1
ATOM 726 N N . LYS A 1 87 ? -8.243 -13.783 -25.670 1.00 60.69 87 LYS A N 1
ATOM 727 C CA . LYS A 1 87 ? -9.103 -14.568 -24.789 1.00 60.69 87 LYS A CA 1
ATOM 728 C C . LYS A 1 87 ? -10.094 -13.559 -24.241 1.00 60.69 87 LYS A C 1
ATOM 730 O O . LYS A 1 87 ? -9.691 -12.571 -23.629 1.00 60.69 87 LYS A O 1
ATOM 735 N N . ILE A 1 88 ? -11.370 -13.760 -24.541 1.00 63.53 88 ILE A N 1
ATOM 736 C CA . ILE A 1 88 ? -12.451 -13.023 -23.900 1.00 63.53 88 ILE A CA 1
ATOM 737 C C . ILE A 1 88 ? -12.411 -13.470 -22.441 1.00 63.53 88 ILE A C 1
ATOM 739 O O . ILE A 1 88 ? -12.861 -14.558 -22.096 1.00 63.53 88 ILE A O 1
ATOM 743 N N . ILE A 1 89 ? -11.734 -12.688 -21.608 1.00 69.81 89 ILE A N 1
ATOM 744 C CA . ILE A 1 89 ? -11.699 -12.912 -20.169 1.00 69.81 89 ILE A CA 1
ATOM 745 C C . ILE A 1 89 ? -13.009 -12.334 -19.633 1.00 69.81 89 ILE A C 1
ATOM 747 O O . ILE A 1 89 ? -13.296 -11.164 -19.875 1.00 69.81 89 ILE A O 1
ATOM 751 N N . SER A 1 90 ? -13.800 -13.158 -18.943 1.00 79.88 90 SER A N 1
ATOM 752 C CA . SER A 1 90 ? -15.074 -12.763 -18.320 1.00 79.88 90 SER A CA 1
ATOM 753 C C . SER A 1 90 ? -14.893 -11.884 -17.079 1.00 79.88 90 SER A C 1
ATOM 755 O O . SER A 1 90 ? -15.840 -11.254 -16.619 1.00 79.88 90 SER A O 1
ATOM 757 N N . LEU A 1 91 ? -13.677 -11.843 -16.534 1.00 80.50 91 LEU A N 1
ATOM 758 C CA . LEU A 1 91 ? -13.323 -10.995 -15.405 1.00 80.50 91 LEU A CA 1
ATOM 759 C C . LEU A 1 91 ? -13.154 -9.527 -15.824 1.00 80.50 91 LEU A C 1
ATOM 761 O O . LEU A 1 91 ? -12.753 -9.250 -16.961 1.00 80.50 91 LEU A O 1
ATOM 765 N N . PRO A 1 92 ? -13.377 -8.585 -14.887 1.00 80.75 92 PRO A N 1
ATOM 766 C CA . PRO A 1 92 ? -13.081 -7.176 -15.097 1.00 80.75 92 PRO A CA 1
ATOM 767 C C . PRO A 1 92 ? -11.649 -6.968 -15.591 1.00 80.75 92 PRO A C 1
ATOM 769 O O . PRO A 1 92 ? -10.686 -7.487 -15.023 1.00 80.75 92 PRO A O 1
ATOM 772 N N . GLN A 1 93 ? -11.513 -6.193 -16.665 1.00 74.12 93 GLN A N 1
ATOM 773 C CA . GLN A 1 93 ? -10.214 -5.856 -17.227 1.00 74.12 93 GLN A CA 1
ATOM 774 C C . GLN A 1 93 ? -9.743 -4.521 -16.663 1.00 74.12 93 GLN A C 1
ATOM 776 O O . GLN A 1 93 ? -10.385 -3.487 -16.843 1.00 74.12 93 GLN A O 1
ATOM 781 N N . PHE A 1 94 ? -8.585 -4.543 -16.012 1.00 73.12 94 PHE A N 1
ATOM 782 C CA . PHE A 1 94 ? -7.936 -3.345 -15.499 1.00 73.12 94 PHE A CA 1
ATOM 783 C C . PHE A 1 94 ? -6.862 -2.866 -16.475 1.00 73.12 94 PHE A C 1
ATOM 785 O O . PHE A 1 94 ? -6.276 -3.649 -17.230 1.00 73.12 94 PHE A O 1
ATOM 792 N N . ARG A 1 95 ? -6.589 -1.556 -16.473 1.00 70.06 95 ARG A N 1
ATOM 793 C CA . ARG A 1 95 ? -5.473 -1.000 -17.250 1.00 70.06 95 ARG A CA 1
ATOM 794 C C . ARG A 1 95 ? -4.185 -1.705 -16.820 1.00 70.06 95 ARG A C 1
ATOM 796 O O . ARG A 1 95 ? -3.913 -1.794 -15.629 1.00 70.06 95 ARG A O 1
ATOM 803 N N . LYS A 1 96 ? -3.392 -2.170 -17.794 1.00 63.88 96 LYS A N 1
ATOM 804 C CA . LYS A 1 96 ? -2.161 -2.950 -17.557 1.00 63.88 96 LYS A CA 1
ATOM 805 C C . LYS A 1 96 ? -1.189 -2.295 -16.575 1.00 63.88 96 LYS A C 1
ATOM 807 O O . LYS A 1 96 ? -0.487 -3.013 -15.879 1.00 63.88 96 LYS A O 1
ATOM 812 N N . THR A 1 97 ? -1.131 -0.966 -16.543 1.00 64.31 97 THR A N 1
ATOM 813 C CA . THR A 1 97 ? -0.231 -0.216 -15.666 1.00 64.31 97 THR A CA 1
ATOM 814 C C . THR A 1 97 ? -0.873 1.104 -15.250 1.00 64.31 97 THR A C 1
ATOM 816 O O . THR A 1 97 ? -1.333 1.871 -16.101 1.00 64.31 97 THR A O 1
ATOM 819 N N . ILE A 1 98 ? -0.872 1.391 -13.948 1.00 71.00 98 ILE A N 1
ATOM 820 C CA . ILE A 1 98 ? -1.111 2.733 -13.412 1.00 71.00 98 ILE A CA 1
ATOM 821 C C . ILE A 1 98 ? 0.208 3.180 -12.795 1.00 71.00 98 ILE A C 1
ATOM 823 O O . ILE A 1 98 ? 0.557 2.742 -11.706 1.00 71.00 98 ILE A O 1
ATOM 827 N N . TYR A 1 99 ? 0.959 4.006 -13.515 1.00 76.31 99 TYR A N 1
ATOM 828 C CA . TYR A 1 99 ? 2.213 4.552 -13.009 1.00 76.31 99 TYR A CA 1
ATOM 829 C C . TYR A 1 99 ? 1.888 5.688 -12.040 1.00 76.31 99 TYR A C 1
ATOM 831 O O . TYR A 1 99 ? 1.428 6.747 -12.469 1.00 76.31 99 TYR A O 1
ATOM 839 N N . THR A 1 100 ? 2.035 5.436 -10.739 1.00 82.50 100 THR A N 1
ATOM 840 C CA . THR A 1 100 ? 1.891 6.480 -9.717 1.00 82.50 100 THR A CA 1
ATOM 841 C C . THR A 1 100 ? 3.157 7.330 -9.663 1.00 82.50 100 THR A C 1
ATOM 843 O O . THR A 1 100 ? 4.188 6.940 -10.216 1.00 82.50 100 THR A O 1
ATOM 846 N N . GLN A 1 101 ? 3.089 8.494 -9.017 1.00 83.12 101 GLN A N 1
ATOM 847 C CA . GLN A 1 101 ? 4.243 9.386 -8.911 1.00 83.12 101 GLN A CA 1
ATOM 848 C C . GLN A 1 101 ? 5.425 8.679 -8.231 1.00 83.12 101 GLN A C 1
ATOM 850 O O . GLN A 1 101 ? 6.538 8.768 -8.727 1.00 83.12 101 GLN A O 1
ATOM 855 N N . GLU A 1 102 ? 5.176 7.849 -7.218 1.00 81.88 102 GLU A N 1
ATOM 856 C CA . GLU A 1 102 ? 6.217 7.099 -6.503 1.00 81.88 102 GLU A CA 1
ATOM 857 C C . GLU A 1 102 ? 6.933 6.081 -7.401 1.00 81.88 102 GLU A C 1
ATOM 859 O O . GLU A 1 102 ? 8.124 5.831 -7.231 1.00 81.88 102 GLU A O 1
ATOM 864 N N . VAL A 1 103 ? 6.219 5.480 -8.360 1.00 84.50 103 VAL A N 1
ATOM 865 C CA . VAL A 1 103 ? 6.814 4.561 -9.345 1.00 84.50 103 VAL A CA 1
ATOM 866 C C . VAL A 1 103 ? 7.648 5.337 -10.350 1.00 84.50 103 VAL A C 1
ATOM 868 O O . VAL A 1 103 ? 8.728 4.888 -10.718 1.00 84.50 103 VAL A O 1
ATOM 871 N N . ILE A 1 104 ? 7.163 6.499 -10.788 1.00 89.44 104 ILE A N 1
ATOM 872 C CA . ILE A 1 104 ? 7.921 7.380 -11.678 1.00 89.44 104 ILE A CA 1
ATOM 873 C C . ILE A 1 104 ? 9.216 7.809 -10.985 1.00 89.44 104 ILE A C 1
ATOM 875 O O . ILE A 1 104 ? 10.286 7.636 -11.563 1.00 89.44 104 ILE A O 1
ATOM 879 N N . ASP A 1 105 ? 9.126 8.284 -9.744 1.00 89.50 105 ASP A N 1
ATOM 880 C CA . ASP A 1 105 ? 10.265 8.759 -8.960 1.00 89.50 105 ASP A CA 1
ATOM 881 C C . ASP A 1 105 ? 11.284 7.640 -8.730 1.00 89.50 105 ASP A C 1
ATOM 883 O O . ASP A 1 105 ? 12.465 7.834 -9.001 1.00 89.50 105 ASP A O 1
ATOM 887 N N . PHE A 1 106 ? 10.832 6.439 -8.344 1.00 88.75 106 PHE A N 1
ATOM 888 C CA . PHE A 1 106 ? 11.707 5.271 -8.201 1.00 88.75 106 PHE A CA 1
ATOM 889 C C . PHE A 1 106 ? 12.453 4.950 -9.503 1.00 88.75 106 PHE A C 1
ATOM 891 O O . PHE A 1 106 ? 13.662 4.736 -9.495 1.00 88.75 106 PHE A O 1
ATOM 898 N N . ILE A 1 107 ? 11.752 4.926 -10.640 1.00 90.94 107 ILE A N 1
ATOM 899 C CA . ILE A 1 107 ? 12.368 4.612 -11.935 1.00 90.94 107 ILE A CA 1
ATOM 900 C C . ILE A 1 107 ? 13.369 5.695 -12.354 1.00 90.94 107 ILE A C 1
ATOM 902 O O . ILE A 1 107 ? 14.438 5.367 -12.870 1.00 90.94 107 ILE A O 1
ATOM 906 N N . LEU A 1 108 ? 13.045 6.971 -12.138 1.00 91.25 108 LEU A N 1
ATOM 907 C CA . LEU A 1 108 ? 13.949 8.079 -12.443 1.00 91.25 108 LEU A CA 1
ATOM 908 C C . LEU A 1 108 ? 15.178 8.066 -11.533 1.00 91.25 108 LEU A C 1
ATOM 910 O O . LEU A 1 108 ? 16.280 8.272 -12.029 1.00 91.25 108 LEU A O 1
ATOM 914 N N . GLU A 1 109 ? 15.020 7.751 -10.248 1.00 91.25 109 GLU A N 1
ATOM 915 C CA . GLU A 1 109 ? 16.128 7.587 -9.305 1.00 91.25 109 GLU A CA 1
ATOM 916 C C . GLU A 1 109 ? 17.106 6.502 -9.777 1.00 91.25 109 GLU A C 1
ATOM 918 O O . GLU A 1 109 ? 18.306 6.758 -9.829 1.00 91.25 109 GLU A O 1
ATOM 923 N N . GLN A 1 110 ? 16.619 5.329 -10.207 1.00 89.94 110 GLN A N 1
ATOM 924 C CA . GLN A 1 110 ? 17.483 4.258 -10.736 1.00 89.94 110 GLN A CA 1
ATOM 925 C C . GLN A 1 110 ? 18.255 4.675 -12.002 1.00 89.94 110 GLN A C 1
ATOM 927 O O . GLN A 1 110 ? 19.387 4.251 -12.218 1.00 89.94 110 GLN A O 1
ATOM 932 N N . ILE A 1 111 ? 17.659 5.516 -12.850 1.00 91.12 111 ILE A N 1
ATOM 933 C CA . ILE A 1 111 ? 18.337 6.033 -14.048 1.00 91.12 111 ILE A CA 1
ATOM 934 C C . ILE A 1 111 ? 19.363 7.104 -13.672 1.00 91.12 111 ILE A C 1
ATOM 936 O O . ILE A 1 111 ? 20.475 7.095 -14.191 1.00 91.12 111 ILE A O 1
ATOM 940 N N . ASN A 1 112 ? 18.995 8.025 -12.781 1.00 89.69 112 ASN A N 1
ATOM 941 C CA . ASN A 1 112 ? 19.834 9.153 -12.375 1.00 89.69 112 ASN A CA 1
ATOM 942 C C . ASN A 1 112 ? 21.038 8.706 -11.534 1.00 89.69 112 ASN A C 1
ATOM 944 O O . ASN A 1 112 ? 22.076 9.354 -11.566 1.00 89.69 112 ASN A O 1
ATOM 948 N N . THR A 1 113 ? 20.906 7.599 -10.802 1.00 90.69 113 THR A N 1
ATOM 949 C CA . THR A 1 113 ? 21.998 6.962 -10.048 1.00 90.69 113 THR A CA 1
ATOM 950 C C . THR A 1 113 ? 22.821 5.985 -10.891 1.00 90.69 113 THR A C 1
ATOM 952 O O . THR A 1 113 ? 23.698 5.315 -10.355 1.00 90.69 113 THR A O 1
ATOM 955 N N . GLU A 1 114 ? 22.534 5.882 -12.194 1.00 87.62 114 GLU A N 1
ATOM 956 C CA . GLU A 1 114 ? 23.187 4.970 -13.143 1.00 87.62 114 GLU A CA 1
ATOM 957 C C . GLU A 1 114 ? 23.116 3.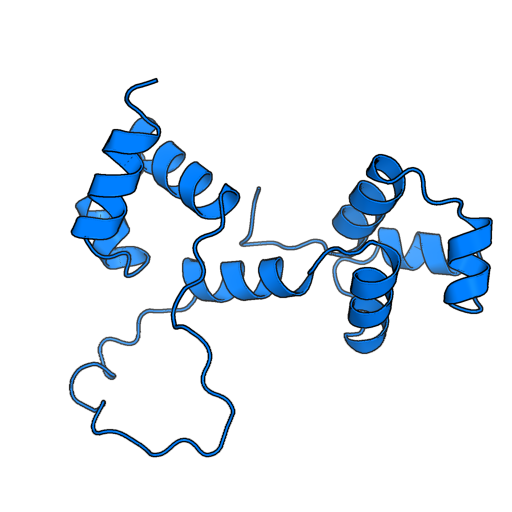480 -12.748 1.00 87.62 114 GLU A C 1
ATOM 959 O O . GLU A 1 114 ? 23.799 2.642 -13.336 1.00 87.62 114 GLU A O 1
ATOM 964 N N . THR A 1 115 ? 22.242 3.104 -11.803 1.00 89.69 115 THR A N 1
ATOM 965 C CA . THR A 1 115 ? 22.038 1.699 -11.416 1.00 89.69 115 THR A CA 1
ATOM 966 C C . THR A 1 115 ? 21.335 0.900 -12.511 1.00 89.69 115 THR A C 1
ATOM 968 O O . THR A 1 115 ? 21.471 -0.324 -12.570 1.00 89.69 115 THR A O 1
ATOM 971 N N . MET A 1 116 ? 20.574 1.573 -13.381 1.00 89.69 116 MET A N 1
ATOM 972 C CA . MET A 1 116 ? 19.913 0.981 -14.542 1.00 89.69 116 MET A CA 1
ATOM 973 C C . MET A 1 116 ? 19.955 1.914 -15.752 1.00 89.69 116 MET A C 1
ATOM 975 O O . MET A 1 116 ? 19.669 3.108 -15.654 1.00 89.69 116 MET A O 1
ATOM 979 N N . THR A 1 117 ? 20.202 1.360 -16.940 1.00 92.12 117 THR A N 1
ATOM 980 C CA . THR A 1 117 ? 20.056 2.122 -18.182 1.00 92.12 117 THR A CA 1
ATOM 981 C C . THR A 1 117 ? 18.584 2.280 -18.568 1.00 92.12 117 THR A C 1
ATOM 983 O O . THR A 1 117 ? 17.700 1.524 -18.155 1.00 92.12 117 THR A O 1
ATOM 986 N N . LYS A 1 118 ? 18.302 3.236 -19.461 1.00 90.88 118 LYS A N 1
ATOM 987 C CA . LYS A 1 118 ? 16.958 3.413 -20.040 1.00 90.88 118 LYS A CA 1
ATOM 988 C C . LYS A 1 118 ? 16.449 2.127 -20.706 1.00 90.88 118 LYS A C 1
ATOM 990 O O . LYS A 1 118 ? 15.255 1.851 -20.648 1.00 90.88 118 LYS A O 1
ATOM 995 N N . ASN A 1 119 ? 17.336 1.351 -21.334 1.00 90.19 119 ASN A N 1
ATOM 996 C CA . ASN A 1 119 ? 16.971 0.082 -21.965 1.00 90.19 119 ASN A CA 1
ATOM 997 C C . ASN A 1 119 ? 16.643 -0.988 -20.918 1.00 90.19 119 ASN A C 1
ATOM 999 O O . ASN A 1 119 ? 15.625 -1.660 -21.072 1.00 90.19 119 ASN A O 1
ATOM 1003 N N . ASP A 1 120 ? 17.416 -1.069 -19.831 1.00 87.94 120 ASP A N 1
ATOM 1004 C CA . ASP A 1 120 ? 17.151 -2.009 -18.733 1.00 87.94 120 ASP A CA 1
ATOM 1005 C C . ASP A 1 120 ? 15.792 -1.737 -18.089 1.00 87.94 120 ASP A C 1
ATOM 1007 O O . ASP A 1 120 ? 15.058 -2.663 -17.762 1.00 87.94 120 ASP A O 1
ATOM 1011 N N . VAL A 1 121 ? 15.413 -0.465 -17.940 1.00 88.62 121 VAL A N 1
ATOM 1012 C CA . VAL A 1 121 ? 14.097 -0.077 -17.412 1.00 88.62 121 VAL A CA 1
ATOM 1013 C C . VAL A 1 121 ? 12.963 -0.537 -18.331 1.00 88.62 121 VAL A C 1
ATOM 1015 O O . VAL A 1 121 ? 11.954 -1.065 -17.855 1.00 88.62 121 VAL A O 1
ATOM 1018 N N . V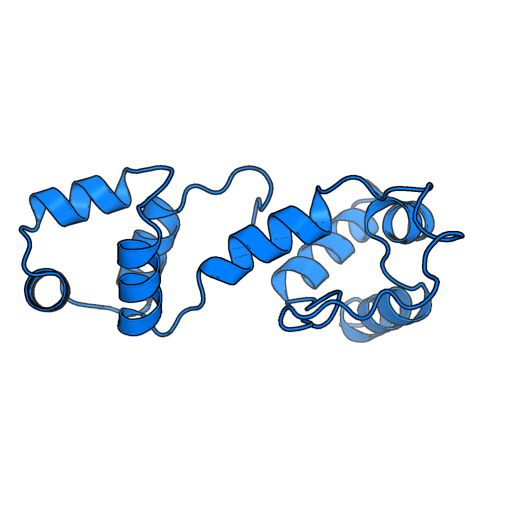AL A 1 122 ? 13.119 -0.360 -19.647 1.00 87.06 122 VAL A N 1
ATOM 1019 C CA . VAL A 1 122 ? 12.125 -0.813 -20.631 1.00 87.06 122 VAL A CA 1
ATOM 1020 C C . VAL A 1 122 ? 11.999 -2.332 -20.626 1.00 87.06 122 VAL A C 1
ATOM 1022 O O . VAL A 1 122 ? 10.880 -2.847 -20.641 1.00 87.06 122 VAL A O 1
ATOM 1025 N N . GLU A 1 123 ? 13.121 -3.048 -20.587 1.00 84.19 123 GLU A N 1
ATOM 1026 C CA . GLU A 1 123 ? 13.123 -4.507 -20.596 1.00 84.19 123 GLU A CA 1
ATOM 1027 C C . GLU A 1 123 ? 12.603 -5.091 -19.283 1.00 84.19 123 GLU A C 1
ATOM 1029 O O . GLU A 1 123 ? 11.788 -6.005 -19.320 1.00 84.19 123 GLU A O 1
ATOM 1034 N N . ARG A 1 124 ? 13.0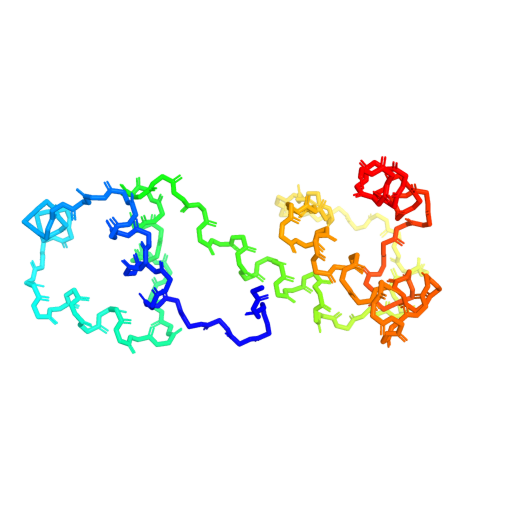21 -4.557 -18.132 1.00 81.44 124 ARG A N 1
ATOM 1035 C CA . ARG A 1 124 ? 12.702 -5.112 -16.810 1.00 81.44 124 ARG A CA 1
ATOM 1036 C C . ARG A 1 124 ? 11.278 -4.818 -16.359 1.00 81.44 124 ARG A C 1
ATOM 1038 O O . ARG A 1 124 ? 10.623 -5.705 -15.823 1.00 81.44 124 ARG A O 1
ATOM 1045 N N . TYR A 1 125 ? 10.804 -3.591 -16.570 1.00 83.12 125 TYR A N 1
ATOM 1046 C CA . TYR A 1 125 ? 9.506 -3.133 -16.057 1.00 83.12 125 TYR A CA 1
ATOM 1047 C C . TYR A 1 125 ? 8.430 -3.032 -17.145 1.00 83.12 125 TYR A C 1
ATOM 1049 O O . TYR A 1 125 ? 7.293 -2.648 -16.869 1.00 83.12 125 TYR A O 1
ATOM 1057 N N . GLY A 1 126 ? 8.769 -3.334 -18.405 1.00 78.62 126 GLY A N 1
ATOM 1058 C CA . GLY A 1 126 ? 7.834 -3.247 -19.528 1.00 78.62 126 GLY A CA 1
ATOM 1059 C C . GLY A 1 126 ? 7.319 -1.828 -19.792 1.00 78.62 126 GLY A C 1
ATOM 1060 O O . GLY A 1 126 ? 6.249 -1.663 -20.383 1.00 78.62 126 GLY A O 1
ATOM 1061 N N . ILE A 1 127 ? 8.044 -0.800 -19.334 1.00 86.06 127 ILE A N 1
ATOM 1062 C CA . ILE A 1 127 ? 7.670 0.605 -19.522 1.00 86.06 127 ILE A CA 1
ATOM 1063 C C . ILE A 1 127 ? 7.960 0.988 -20.977 1.00 86.06 127 ILE A C 1
ATOM 1065 O O . ILE A 1 127 ? 9.106 0.881 -21.418 1.00 86.06 127 ILE A O 1
ATOM 1069 N N . PRO A 1 128 ? 6.967 1.462 -21.754 1.00 87.75 128 PRO A N 1
ATOM 1070 C CA . PRO A 1 128 ? 7.212 1.868 -23.132 1.00 87.75 128 PRO A CA 1
ATOM 1071 C C . PRO A 1 128 ? 8.264 2.982 -23.218 1.00 87.75 128 PRO A C 1
ATOM 1073 O O . PRO A 1 128 ? 8.203 3.949 -22.457 1.00 87.75 128 PRO A O 1
ATOM 1076 N N . LYS A 1 129 ? 9.178 2.903 -24.198 1.00 88.06 129 LYS A N 1
ATOM 1077 C CA . LYS A 1 129 ? 10.231 3.919 -24.428 1.00 88.06 129 LYS A CA 1
ATOM 1078 C C . LYS A 1 129 ? 9.677 5.345 -24.482 1.00 88.06 129 LYS A C 1
ATOM 1080 O O . LYS A 1 129 ? 10.255 6.261 -23.908 1.00 88.06 129 LYS A O 1
ATOM 1085 N N . THR A 1 130 ? 8.534 5.526 -25.142 1.00 90.38 130 THR A N 1
ATOM 1086 C CA . THR A 1 130 ? 7.856 6.823 -25.266 1.00 90.38 130 THR A CA 1
ATOM 1087 C C . THR A 1 130 ? 7.337 7.344 -23.926 1.00 90.38 130 THR A C 1
ATOM 1089 O O . THR A 1 130 ? 7.420 8.542 -23.667 1.00 90.38 130 THR A O 1
ATOM 1092 N N . THR A 1 131 ? 6.842 6.460 -23.057 1.00 89.31 131 THR A N 1
ATOM 1093 C CA . THR A 1 131 ? 6.421 6.800 -21.691 1.00 89.31 131 THR A CA 1
ATOM 1094 C C . THR A 1 131 ? 7.619 7.219 -20.847 1.00 89.31 131 THR A C 1
ATOM 1096 O O . THR A 1 131 ? 7.581 8.286 -20.240 1.00 89.31 131 THR A O 1
ATOM 1099 N N . LEU A 1 132 ? 8.701 6.436 -20.871 1.00 92.00 132 LEU A N 1
ATOM 1100 C CA . LEU A 1 132 ? 9.913 6.738 -20.110 1.00 92.00 132 LEU A CA 1
ATOM 1101 C C . LEU A 1 132 ? 10.538 8.073 -20.538 1.00 92.00 132 LEU A C 1
ATOM 1103 O O . LEU A 1 132 ? 10.895 8.895 -19.699 1.00 92.00 132 LEU A O 1
ATOM 1107 N N . PHE A 1 133 ? 10.606 8.324 -21.846 1.00 91.69 133 PHE A N 1
ATOM 1108 C CA . PHE A 1 133 ? 11.102 9.590 -22.385 1.00 91.69 133 PHE A CA 1
ATOM 1109 C C . PHE A 1 133 ? 10.276 10.792 -21.904 1.00 91.69 133 PHE A C 1
ATOM 1111 O O . PHE A 1 133 ? 10.839 11.811 -21.508 1.00 91.69 133 PHE A O 1
ATOM 1118 N N . ARG A 1 134 ? 8.940 10.666 -21.871 1.00 91.19 134 ARG A N 1
ATOM 1119 C CA . ARG A 1 134 ? 8.056 11.716 -21.336 1.00 91.19 134 ARG A CA 1
ATOM 1120 C C . ARG A 1 134 ? 8.317 11.998 -19.858 1.00 91.19 134 ARG A C 1
ATOM 1122 O O . ARG A 1 134 ? 8.246 13.157 -19.465 1.00 91.19 134 ARG A O 1
ATOM 1129 N N . TRP A 1 135 ? 8.602 10.979 -19.048 1.00 93.50 135 TRP A N 1
ATOM 1130 C CA . TRP A 1 135 ? 8.926 11.180 -17.633 1.00 93.50 135 TRP A CA 1
ATOM 1131 C C . TRP A 1 135 ? 10.242 11.922 -17.458 1.00 93.50 135 TRP A C 1
ATOM 1133 O O . TRP A 1 135 ? 10.262 12.941 -16.778 1.00 93.50 135 TRP A O 1
ATOM 1143 N N . ILE A 1 136 ? 11.302 11.476 -18.134 1.00 90.50 136 ILE A N 1
ATOM 1144 C CA . ILE A 1 136 ? 12.618 12.121 -18.054 1.00 90.50 136 ILE A CA 1
ATOM 1145 C C . ILE A 1 136 ? 12.500 13.605 -18.420 1.00 90.50 136 ILE A C 1
ATOM 1147 O O . ILE A 1 136 ? 12.901 14.461 -17.640 1.00 90.50 136 ILE A O 1
ATOM 1151 N N . ASN A 1 137 ? 11.855 13.930 -19.543 1.00 90.81 137 ASN A N 1
ATOM 1152 C CA . ASN A 1 137 ? 11.709 15.326 -19.966 1.00 90.81 137 ASN A CA 1
ATOM 1153 C C . ASN A 1 137 ? 10.875 16.174 -19.001 1.00 90.81 137 ASN A C 1
ATOM 1155 O O . ASN A 1 137 ? 11.106 17.373 -18.888 1.00 90.81 137 ASN A O 1
ATOM 1159 N N . LYS A 1 138 ? 9.869 15.577 -18.354 1.00 89.38 138 LYS A N 1
ATOM 1160 C CA . LYS A 1 138 ? 8.965 16.295 -17.452 1.00 89.38 138 LYS A CA 1
ATOM 1161 C C . LYS A 1 138 ? 9.587 16.540 -16.076 1.00 89.38 138 LYS A C 1
ATOM 1163 O O . LYS A 1 138 ? 9.298 17.570 -15.474 1.00 89.38 138 LYS A O 1
ATOM 1168 N N . TYR A 1 139 ? 10.377 15.593 -15.572 1.00 87.50 139 TYR A N 1
ATOM 1169 C CA . TYR A 1 139 ? 10.811 15.572 -14.173 1.00 87.50 139 TYR A CA 1
ATOM 1170 C C . TYR A 1 139 ? 12.317 15.817 -13.976 1.00 87.50 139 TYR A C 1
ATOM 1172 O O . TYR A 1 139 ? 12.672 16.330 -12.924 1.00 87.50 139 TYR A O 1
ATOM 1180 N N . ASN A 1 140 ? 13.183 15.543 -14.964 1.00 76.44 140 ASN A N 1
ATOM 1181 C CA . ASN A 1 140 ? 14.628 15.827 -14.869 1.00 76.44 140 ASN A CA 1
ATOM 1182 C C . ASN A 1 140 ? 15.037 17.198 -15.445 1.00 76.44 140 ASN A C 1
ATOM 1184 O O . ASN A 1 140 ? 16.171 17.613 -15.252 1.00 76.44 140 ASN A O 1
ATOM 1188 N N . ASN A 1 141 ? 14.147 17.901 -16.156 1.00 60.09 141 ASN A N 1
ATOM 1189 C CA . ASN A 1 141 ? 14.397 19.270 -16.641 1.00 60.09 141 ASN A CA 1
ATOM 1190 C C . ASN A 1 141 ? 13.893 20.340 -15.651 1.00 60.09 141 ASN A C 1
ATOM 1192 O O . ASN A 1 141 ? 13.448 21.410 -16.072 1.00 60.09 141 ASN A O 1
ATOM 1196 N N . ARG A 1 142 ? 13.881 20.029 -14.353 1.00 50.19 142 ARG A N 1
ATOM 1197 C CA . ARG A 1 142 ? 13.570 20.971 -13.274 1.00 50.19 142 ARG A CA 1
ATOM 1198 C C . ARG A 1 142 ? 14.815 21.268 -12.464 1.00 50.19 142 ARG A C 1
ATOM 1200 O O . ARG A 1 142 ? 15.609 20.323 -12.281 1.00 50.19 142 ARG A O 1
#

Sequence (142 aa):
MNFKDIHIGSMIRKAVIENNVETSRICNYFQCTEKEIEKMYLSGSIDIQILLKWSKLLEYDFFRLYSQHIILYAPLSRKNISEKRKKIISLPQFRKTIYTQEVIDFILEQINTETMTKNDVVERYGIPKTTLFRWINKYNNR

Secondary structure (DSSP, 8-state):
--SSS--HHHHHHHHHHHTT--HHHHHHHHT--HHHHHHHHH-SS--HHHHHHHHHHTT--THHHHHHHHHHHS---GGGTTS-S----SSPPPPS----HHHHHHHHHHHHTTSS-HHHHHHHH---HHHHHHHHHHHS--

pLDDT: mean 86.25, std 13.63, range [47.06, 98.12]

Foldseek 3Di:
DDLQQAQPLLVLVVLCVVVVPDLVNVCVLVVHDSVVSVVSNRGRDDDPVVVVSSCVVSVHDPVVSVVVNCLQPPDDPPVVPVVPPDPPDPDDDDDSDDCDPVNLVVLVVCCVVVVDPLVRCCVRRVQDSVNNVVSCVVPVVD

Radius of gyration: 18.9 Å; chains: 1; bounding box: 39×38×51 Å